Protein AF-0000000070044491 (afdb_homodimer)

Solvent-accessible surface area (backbone atoms only — not comparable to full-atom values): 9297 Å² total; per-residue (Å²): 116,42,58,32,35,36,39,38,38,39,27,61,28,89,91,51,86,51,67,67,19,48,50,54,48,50,52,32,50,75,68,65,70,25,88,34,54,79,44,48,42,52,31,43,32,39,40,36,34,32,51,28,82,44,71,68,56,42,53,52,49,52,50,50,48,41,59,73,66,53,73,65,50,81,86,52,39,39,76,45,79,45,79,40,83,100,116,43,55,32,35,36,38,38,38,40,28,61,29,90,89,52,85,52,68,68,22,48,50,52,47,51,53,34,49,74,69,64,67,26,89,34,53,78,45,49,43,52,32,44,32,39,39,36,35,33,53,29,84,45,70,69,57,43,52,51,50,52,51,48,49,40,58,73,67,53,73,64,50,78,88,51,40,39,77,46,78,46,80,39,83,100

InterPro domains:
  IPR003850 Phosphoribosylformylglycinamidine synthase subunit PurS [MF_01926] (4-83)
  IPR003850 Phosphoribosylformylglycinamidine synthase subunit PurS [PF02700] (6-83)
  IPR003850 Phosphoribosylformylglycinamidine synthase subunit PurS [PTHR34696] (4-85)
  IPR003850 Phosphoribosylformylglycinamidine synthase subunit PurS [TIGR00302] (4-82)
  IPR036604 Phosphoribosylformylglycinamidine synthase subunit PurS-like superfamily [G3DSA:3.30.1280.10] (1-85)
  IPR036604 Phosphoribosylformylglycinamidine synthase subunit PurS-like superfamily [SSF82697] (3-82)

Nearest PDB structures (foldseek):
  2zw2-assembly1_B  TM=9.274E-01  e=9.611E-08  Sulfurisphaera tokodaii
  2yx5-assembly1_A  TM=9.200E-01  e=1.874E-06  Methanocaldococcus jannaschii
  1t4a-assembly1_A  TM=8.186E-01  e=1.942E-05  Bacillus subtilis
  3d54-assembly1_J  TM=8.624E-01  e=8.853E-05  Thermotoga maritima
  2dgb-assembly1_D  TM=7.715E-01  e=7.324E-05  Thermus thermophilus

Organism: NCBI:txid859350

Foldseek 3Di:
DFKKKKKKKKWWDPPDDAVPFVVVQVVCVVVVVNPVPDGGTDIDMDIDIDDDDDQVVVQVVVVVVCVVVVVDDPVTMDMDMDMGGD/DFKKKKKKKKWWDPPDDAVPFVVVQVVCVVVVVNPVPDGGTDIDMDIDIDDDDDQVVVQVVVVVVCVVVVVDDPVTMDMDMDMGGD

Structure (mmCIF, N/CA/C/O backbone):
data_AF-0000000070044491-model_v1
#
loop_
_entity.id
_entity.type
_entity.pdbx_description
1 polymer 'Phosphoribosylformylglycinamidine synthase subunit PurS'
#
loop_
_atom_site.group_PDB
_atom_site.id
_atom_site.type_symbol
_atom_site.label_atom_id
_atom_site.label_alt_id
_atom_site.label_comp_id
_atom_site.label_asym_id
_atom_site.label_entity_id
_atom_site.label_seq_id
_atom_site.pdbx_PDB_ins_code
_atom_site.Cartn_x
_atom_site.Cartn_y
_atom_site.Cartn_z
_atom_site.occupancy
_atom_site.B_iso_or_equiv
_atom_site.auth_seq_id
_atom_site.auth_comp_id
_atom_site.auth_asym_id
_atom_site.auth_atom_id
_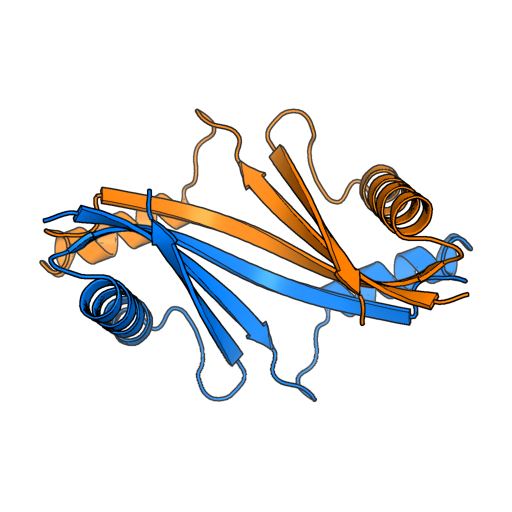atom_site.pdbx_PDB_model_num
ATOM 1 N N . MET A 1 1 ? 9.781 15.812 20.812 1 85.06 1 MET A N 1
ATOM 2 C CA . MET A 1 1 ? 9.016 15.328 19.672 1 85.06 1 MET A CA 1
ATOM 3 C C . MET A 1 1 ? 9.758 14.211 18.953 1 85.06 1 MET A C 1
ATOM 5 O O . MET A 1 1 ? 10.992 14.219 18.891 1 85.06 1 MET A O 1
ATOM 9 N N . ALA A 1 2 ? 8.992 13.148 18.703 1 91.12 2 ALA A N 1
ATOM 10 C CA . ALA A 1 2 ? 9.602 12 18.031 1 91.12 2 ALA A CA 1
ATOM 11 C C . ALA A 1 2 ? 9.141 11.891 16.594 1 91.12 2 ALA A C 1
ATOM 13 O O . ALA A 1 2 ? 8.125 12.469 16.203 1 91.12 2 ALA A O 1
ATOM 14 N N . IL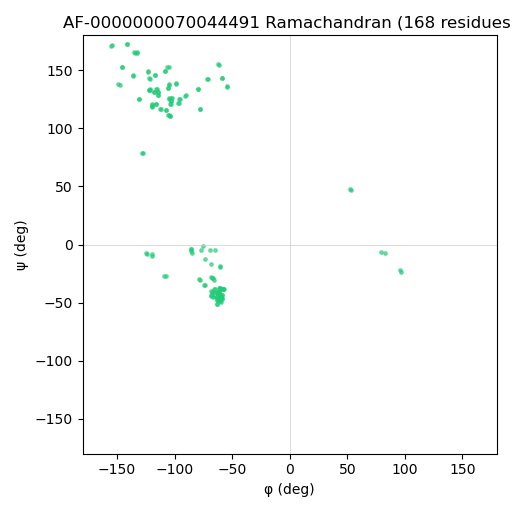E A 1 3 ? 10.078 11.273 15.867 1 93.94 3 ILE A N 1
ATOM 15 C CA . ILE A 1 3 ? 9.742 11.07 14.461 1 93.94 3 ILE A CA 1
ATOM 16 C C . ILE A 1 3 ? 9.055 9.719 14.289 1 93.94 3 ILE A C 1
ATOM 18 O O . ILE A 1 3 ? 9.523 8.703 14.805 1 93.94 3 ILE A O 1
ATOM 22 N N . TYR A 1 4 ? 7.836 9.812 13.602 1 95.88 4 TYR A N 1
ATOM 23 C CA . TYR A 1 4 ? 7.07 8.594 13.359 1 95.88 4 TYR A CA 1
ATOM 24 C C . TYR A 1 4 ? 6.84 8.375 11.875 1 95.88 4 TYR A C 1
ATOM 26 O O . TYR A 1 4 ? 6.715 9.336 11.109 1 95.88 4 TYR A O 1
ATOM 34 N N . ASP A 1 5 ? 6.895 7.113 11.508 1 96.38 5 ASP A N 1
ATOM 35 C CA . ASP A 1 5 ? 6.41 6.703 10.195 1 96.38 5 ASP A CA 1
ATOM 36 C C . ASP A 1 5 ? 4.973 6.191 10.273 1 96.38 5 ASP A C 1
ATOM 38 O O . ASP A 1 5 ? 4.672 5.289 11.055 1 96.38 5 ASP A O 1
ATOM 42 N N . VAL A 1 6 ? 4.156 6.863 9.5 1 96.38 6 VAL A N 1
ATOM 43 C CA . VAL A 1 6 ? 2.752 6.469 9.5 1 96.38 6 VAL A CA 1
ATOM 44 C C . VAL A 1 6 ? 2.361 5.953 8.117 1 96.38 6 VAL A C 1
ATOM 46 O O . VAL A 1 6 ? 2.506 6.66 7.117 1 96.38 6 VAL A O 1
ATOM 49 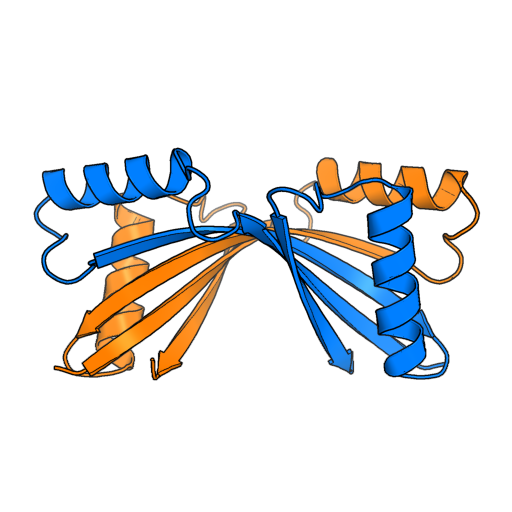N N . HIS A 1 7 ? 1.923 4.73 8.055 1 97.44 7 HIS A N 1
ATOM 50 C CA . HIS A 1 7 ? 1.461 4.129 6.809 1 97.44 7 HIS A CA 1
ATOM 51 C C . HIS A 1 7 ? -0.063 4.082 6.754 1 97.44 7 HIS A C 1
ATOM 53 O O . HIS A 1 7 ? -0.703 3.504 7.637 1 97.44 7 HIS A O 1
ATOM 59 N N . VAL A 1 8 ? -0.57 4.703 5.691 1 97.75 8 VAL A N 1
ATOM 60 C CA . VAL A 1 8 ? -2.008 4.668 5.441 1 97.75 8 VAL A CA 1
ATOM 61 C C . VAL A 1 8 ? -2.309 3.754 4.258 1 97.75 8 VAL A C 1
ATOM 63 O O . VAL A 1 8 ? -1.893 4.031 3.131 1 97.75 8 VAL A O 1
ATOM 66 N N . THR A 1 9 ? -3.014 2.689 4.543 1 98.19 9 THR A N 1
ATOM 67 C CA . THR A 1 9 ? -3.43 1.761 3.5 1 98.19 9 THR A CA 1
ATOM 68 C C . THR A 1 9 ? -4.902 1.968 3.148 1 98.19 9 THR A C 1
ATOM 70 O O . THR A 1 9 ? -5.762 1.975 4.031 1 98.19 9 THR A O 1
ATOM 73 N N . ILE A 1 10 ? -5.07 2.158 1.884 1 97.81 10 ILE A N 1
ATOM 74 C CA . ILE A 1 10 ? -6.418 2.416 1.385 1 97.81 10 ILE A CA 1
ATOM 75 C C . ILE A 1 10 ? -6.812 1.332 0.385 1 97.81 10 ILE A C 1
ATOM 77 O O . ILE A 1 10 ? -6.168 1.171 -0.653 1 97.81 10 ILE A O 1
ATOM 81 N N . GLU A 1 11 ? -7.828 0.575 0.652 1 97.25 11 GLU A N 1
ATOM 82 C CA . GLU A 1 11 ? -8.352 -0.442 -0.252 1 97.25 11 GLU A CA 1
ATOM 83 C C . GLU A 1 11 ? -9.875 -0.372 -0.333 1 97.25 11 GLU A C 1
ATOM 85 O O . GLU A 1 11 ? -10.516 0.287 0.489 1 97.25 11 GLU A O 1
ATOM 90 N N . ASN A 1 12 ? -10.43 -1.006 -1.302 1 97.25 12 ASN A N 1
ATOM 91 C CA . ASN A 1 12 ? -11.875 -1.046 -1.439 1 97.25 12 ASN A CA 1
ATOM 92 C C . ASN A 1 12 ? -12.516 -1.919 -0.364 1 97.25 12 ASN A C 1
ATOM 94 O O . ASN A 1 12 ? -11.992 -2.98 -0.025 1 97.25 12 ASN A O 1
ATOM 98 N N . LYS A 1 13 ? -13.633 -1.446 0.065 1 96.31 13 LYS A N 1
ATOM 99 C CA . LYS A 1 13 ? -14.414 -2.26 0.99 1 96.31 13 LYS A CA 1
ATOM 100 C C . LYS A 1 13 ? -14.844 -3.572 0.339 1 96.31 13 LYS A C 1
ATOM 102 O O . LYS A 1 13 ? -14.898 -3.672 -0.888 1 96.31 13 LYS A O 1
ATOM 107 N N . PRO A 1 14 ? -15.07 -4.531 1.278 1 92.44 14 PRO A N 1
ATOM 108 C CA . PRO A 1 14 ? -15.609 -5.77 0.717 1 92.44 14 PRO A CA 1
ATOM 109 C C . PRO A 1 14 ? -16.875 -5.543 -0.098 1 92.44 14 PRO A C 1
ATOM 111 O O . PRO A 1 14 ? -17.75 -4.777 0.317 1 92.44 14 PRO A O 1
ATOM 114 N N . GLY A 1 15 ? -17 -6.129 -1.205 1 92.38 15 GLY A N 1
ATOM 115 C CA . GLY A 1 15 ? -18.172 -5.992 -2.039 1 92.38 15 GLY A CA 1
ATOM 116 C C . GLY A 1 15 ? -18.031 -4.941 -3.123 1 92.38 15 GLY A C 1
ATOM 117 O O . GLY A 1 15 ? -18.828 -4.879 -4.051 1 92.38 15 GLY A O 1
ATOM 118 N N . ILE A 1 16 ? -17.125 -4.012 -2.914 1 94.69 16 ILE A N 1
ATOM 119 C CA . ILE A 1 16 ? -16.828 -3.008 -3.934 1 94.69 16 ILE A CA 1
ATOM 120 C C . ILE A 1 16 ? -15.898 -3.604 -4.988 1 94.69 16 ILE A C 1
ATOM 122 O O . ILE A 1 16 ? -14.945 -4.309 -4.656 1 94.69 16 ILE A O 1
ATOM 126 N N . SER A 1 17 ? -16.219 -3.385 -6.199 1 93.25 17 SER A N 1
ATOM 127 C CA . SER A 1 17 ? -15.453 -3.953 -7.305 1 93.25 17 SER A CA 1
ATOM 128 C C . SER A 1 17 ? -13.992 -3.512 -7.254 1 93.25 17 SER A C 1
ATOM 130 O O . SER A 1 17 ? -13.695 -2.377 -6.875 1 93.25 17 SER A O 1
ATOM 132 N N . ASP A 1 18 ? -13.031 -4.387 -7.613 1 96.5 18 ASP A N 1
ATOM 133 C CA . ASP A 1 18 ? -11.602 -4.156 -7.773 1 96.5 18 ASP A CA 1
ATOM 134 C C . ASP A 1 18 ? -11.109 -4.641 -9.133 1 96.5 18 ASP A C 1
ATOM 136 O O . ASP A 1 18 ? -10.492 -5.699 -9.234 1 96.5 18 ASP A O 1
ATOM 140 N N . PRO A 1 19 ? -11.406 -3.787 -10.094 1 95.19 19 PRO A N 1
ATOM 141 C CA . PRO A 1 19 ? -11.094 -4.203 -11.461 1 95.19 19 PRO A CA 1
ATOM 142 C C . PRO A 1 19 ? -9.609 -4.527 -11.656 1 95.19 19 PRO A C 1
ATOM 144 O O . PRO A 1 19 ? -9.273 -5.477 -12.367 1 95.19 19 PRO A O 1
ATOM 147 N N . GLU A 1 20 ? -8.773 -3.785 -11.047 1 94.06 20 GLU A N 1
ATOM 148 C CA . GLU A 1 20 ? -7.344 -4.031 -11.172 1 94.06 20 GLU A CA 1
ATOM 149 C C . GLU A 1 20 ? -6.965 -5.402 -10.609 1 94.06 20 GLU A C 1
ATOM 151 O O . GLU A 1 20 ? -6.312 -6.199 -11.289 1 94.06 20 GLU A O 1
ATOM 156 N N . GLY A 1 21 ? -7.426 -5.637 -9.359 1 94.62 21 GLY A N 1
ATOM 157 C CA . GLY A 1 21 ? -7.188 -6.941 -8.758 1 94.62 21 GLY A CA 1
ATOM 158 C C . GLY A 1 21 ? -7.758 -8.086 -9.57 1 94.62 21 GLY A C 1
ATOM 159 O O . GLY A 1 21 ? -7.102 -9.117 -9.75 1 94.62 21 GLY A O 1
ATOM 160 N N . ASP A 1 22 ? -8.906 -7.824 -10.109 1 93.38 22 ASP A N 1
ATOM 161 C CA . ASP A 1 22 ? -9.57 -8.844 -10.914 1 93.38 22 ASP A CA 1
ATOM 162 C C . ASP A 1 22 ? -8.781 -9.133 -12.188 1 93.38 22 ASP A C 1
ATOM 164 O O . ASP A 1 22 ? -8.656 -10.297 -12.594 1 93.38 22 ASP A O 1
ATOM 168 N N . THR A 1 23 ? -8.344 -8.164 -12.82 1 93.5 23 THR A N 1
ATOM 169 C CA . THR A 1 23 ? -7.574 -8.32 -14.047 1 93.5 23 THR A CA 1
ATOM 170 C C . THR A 1 23 ? -6.301 -9.125 -13.789 1 93.5 23 THR A C 1
ATOM 172 O O . THR A 1 23 ? -5.973 -10.039 -14.547 1 93.5 23 THR A O 1
ATOM 175 N N . ILE A 1 24 ? -5.613 -8.789 -12.703 1 91.12 24 ILE A N 1
ATOM 176 C CA . ILE A 1 24 ? -4.387 -9.5 -12.359 1 91.12 24 ILE A CA 1
ATOM 177 C C . ILE A 1 24 ? -4.703 -10.977 -12.102 1 91.12 24 ILE A C 1
ATOM 179 O O . ILE A 1 24 ? -3.998 -11.859 -12.594 1 91.12 24 ILE A O 1
ATOM 183 N N . LEU A 1 25 ? -5.777 -11.195 -11.383 1 90.25 25 LEU A N 1
ATOM 184 C CA . LEU A 1 25 ? -6.191 -12.562 -11.086 1 90.25 25 LEU A CA 1
ATOM 185 C C . LEU A 1 25 ? -6.512 -13.328 -12.375 1 90.25 25 LEU A C 1
ATOM 187 O O . LEU A 1 25 ? -6.094 -14.477 -12.539 1 90.25 25 LEU A O 1
ATOM 191 N N . ASN A 1 26 ? -7.238 -12.648 -13.211 1 89.5 26 ASN A N 1
ATOM 192 C CA . ASN A 1 26 ? -7.594 -13.273 -14.484 1 89.5 26 ASN A CA 1
ATOM 193 C C . ASN A 1 26 ? -6.355 -13.609 -15.305 1 89.5 26 ASN A C 1
ATOM 195 O O . ASN A 1 26 ? -6.293 -14.664 -15.945 1 89.5 26 ASN A O 1
ATOM 199 N N . ASP A 1 27 ? -5.418 -12.727 -15.328 1 87.62 27 ASP A N 1
ATOM 200 C CA . ASP A 1 27 ? -4.172 -12.961 -16.047 1 87.62 27 A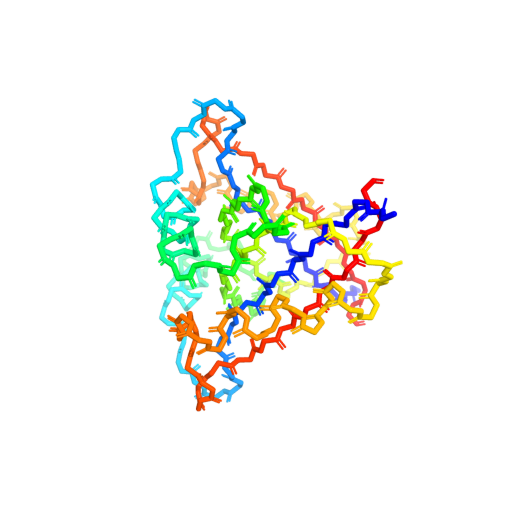SP A CA 1
ATOM 201 C C . ASP A 1 27 ? -3.434 -14.172 -15.492 1 87.62 27 ASP A C 1
ATOM 203 O O . ASP A 1 27 ? -2.85 -14.953 -16.25 1 87.62 27 ASP A O 1
ATOM 207 N N . LEU A 1 28 ? -3.496 -14.336 -14.219 1 85.25 28 LEU A N 1
ATOM 208 C CA . LEU A 1 28 ? -2.857 -15.469 -13.562 1 85.25 28 LEU A CA 1
ATOM 209 C C . LEU A 1 28 ? -3.555 -16.781 -13.922 1 85.25 28 LEU A C 1
ATOM 211 O O . LEU A 1 28 ? -2.9 -17.797 -14.125 1 85.25 28 LEU A O 1
ATOM 215 N N . VAL A 1 29 ? -4.82 -16.703 -13.969 1 81.75 29 VAL A N 1
ATOM 216 C CA . VAL A 1 29 ? -5.617 -17.875 -14.32 1 81.75 29 VAL A CA 1
ATOM 217 C C . VAL A 1 29 ? -5.293 -18.312 -15.75 1 81.75 29 VAL A C 1
ATOM 219 O O . VAL A 1 29 ? -5.09 -19.5 -16.016 1 81.75 29 VAL A O 1
ATOM 222 N N . LEU A 1 30 ? -5.16 -17.359 -16.594 1 80.75 30 LEU A N 1
ATOM 223 C CA . LEU A 1 30 ? -4.871 -17.641 -18 1 80.75 30 LEU A CA 1
ATOM 224 C C . LEU A 1 30 ? -3.486 -18.25 -18.156 1 80.75 30 LEU A C 1
ATOM 226 O O . LEU A 1 30 ? -3.27 -19.094 -19.031 1 80.75 30 LEU A O 1
ATOM 230 N N . LYS A 1 31 ? -2.588 -17.922 -17.281 1 78.19 31 LYS A N 1
ATOM 231 C CA . LYS A 1 31 ? -1.213 -18.406 -17.359 1 78.19 31 LYS A CA 1
ATOM 232 C C . LYS A 1 31 ? -1.068 -19.766 -16.688 1 78.19 31 LYS A C 1
ATOM 234 O O . LYS A 1 31 ? -0.019 -20.406 -16.781 1 78.19 31 LYS A O 1
ATOM 239 N N . GLY A 1 32 ? -2.039 -20.266 -16.078 1 70.75 32 GLY A N 1
ATOM 240 C CA . GLY A 1 32 ? -2.006 -21.562 -15.414 1 70.75 32 GLY A CA 1
ATOM 241 C C . GLY A 1 32 ? -1.318 -21.516 -14.062 1 70.75 32 GLY A C 1
ATOM 242 O O . GLY A 1 32 ? -0.954 -22.562 -13.516 1 70.75 32 GLY A O 1
ATOM 243 N N . THR A 1 33 ? -0.762 -20.516 -13.688 1 60.5 33 THR A N 1
ATOM 244 C CA . THR A 1 33 ? -0.019 -20.359 -12.445 1 60.5 33 THR A CA 1
ATOM 245 C C . THR A 1 33 ? -0.971 -20.203 -11.266 1 60.5 33 THR A C 1
ATOM 247 O O . THR A 1 33 ? -0.533 -20.062 -10.117 1 60.5 33 THR A O 1
ATOM 250 N N . GLN A 1 34 ? -2.262 -20.125 -11.516 1 59.78 34 GLN A N 1
ATOM 251 C CA . GLN A 1 34 ? -3.322 -19.688 -10.609 1 59.78 34 GLN A CA 1
ATOM 252 C C . GLN A 1 34 ? -3.598 -20.75 -9.547 1 59.78 34 GLN A C 1
ATOM 254 O O . GLN A 1 34 ? -4.18 -20.453 -8.5 1 59.78 34 GLN A O 1
ATOM 259 N N . LYS A 1 35 ? -3.105 -21.938 -9.688 1 70.81 35 LYS A N 1
ATOM 260 C CA . LYS A 1 35 ? -3.811 -22.906 -8.852 1 70.81 35 LYS A CA 1
ATOM 261 C C . LYS A 1 35 ? -3.607 -22.594 -7.367 1 70.81 35 LYS A C 1
ATOM 263 O O . LYS A 1 35 ? -4.355 -23.078 -6.52 1 70.81 35 LYS A O 1
ATOM 268 N N . THR A 1 36 ? -2.801 -21.625 -7.215 1 83.75 36 THR A N 1
ATOM 269 C CA . THR A 1 36 ? -2.555 -21.516 -5.781 1 83.75 36 THR A CA 1
ATOM 270 C C . THR A 1 36 ? -3.004 -20.141 -5.262 1 83.75 36 THR A C 1
ATOM 272 O O . THR A 1 36 ? -3.164 -19.953 -4.051 1 83.75 36 THR A O 1
ATOM 275 N N . VAL A 1 37 ? -3.4 -19.156 -6.238 1 88.56 37 VAL A N 1
ATOM 276 C CA . VAL A 1 37 ? -3.84 -17.828 -5.805 1 88.56 37 VAL A CA 1
ATOM 277 C C . VAL A 1 37 ? -5.359 -17.719 -5.934 1 88.56 37 VAL A C 1
ATOM 279 O O . VAL A 1 37 ? -5.918 -17.984 -7 1 88.56 37 VAL A O 1
ATOM 282 N N . SER A 1 38 ? -5.992 -17.359 -4.91 1 86.56 38 SER A N 1
ATOM 283 C CA . SER A 1 38 ? -7.449 -17.359 -4.926 1 86.56 38 SER A CA 1
ATOM 284 C C . SER A 1 38 ? -7.992 -15.93 -4.926 1 86.56 38 SER A C 1
ATOM 286 O O . SER A 1 38 ? -9.125 -15.695 -5.348 1 86.56 38 SER A O 1
ATOM 288 N N . LYS A 1 39 ? -7.266 -15.023 -4.402 1 88.44 39 LYS A N 1
ATOM 289 C CA . LYS A 1 39 ? -7.754 -13.656 -4.289 1 88.44 39 LYS A CA 1
ATOM 290 C C . LYS A 1 39 ? -6.609 -12.656 -4.41 1 88.44 39 LYS A C 1
ATOM 292 O O . LYS A 1 39 ? -5.523 -12.875 -3.871 1 88.44 39 LYS A O 1
ATOM 297 N N . ILE A 1 40 ? -6.926 -11.625 -5.164 1 93.25 40 ILE A N 1
ATOM 298 C CA . ILE A 1 40 ? -5.984 -10.508 -5.234 1 93.25 40 ILE A CA 1
ATOM 299 C C . ILE A 1 40 ? -6.727 -9.195 -4.992 1 93.25 40 ILE A C 1
ATOM 301 O O . ILE A 1 40 ? -7.773 -8.945 -5.594 1 93.25 40 ILE A O 1
ATOM 305 N N . LYS A 1 41 ? -6.273 -8.484 -4.07 1 95.25 41 LYS A N 1
ATOM 306 C CA . LYS A 1 41 ? -6.781 -7.141 -3.805 1 95.25 41 LYS A CA 1
ATOM 307 C C . LYS A 1 41 ? -5.695 -6.094 -4.016 1 95.25 41 LYS A C 1
ATOM 309 O O . LYS A 1 41 ? -4.516 -6.359 -3.781 1 95.25 41 LYS A O 1
ATOM 314 N N . THR A 1 42 ? -6.102 -5.047 -4.449 1 97.44 42 THR A N 1
ATOM 315 C CA . THR A 1 42 ? -5.168 -3.936 -4.617 1 97.44 42 THR A CA 1
ATOM 316 C C . THR A 1 42 ? -5.43 -2.85 -3.576 1 97.44 42 THR A C 1
ATOM 318 O O . THR A 1 42 ? -6.559 -2.693 -3.105 1 97.44 42 THR A O 1
ATOM 321 N N . ALA A 1 43 ? -4.398 -2.143 -3.186 1 97.5 43 ALA A N 1
ATOM 322 C CA . ALA A 1 43 ? -4.504 -1.033 -2.24 1 97.5 43 ALA A CA 1
ATOM 323 C C . ALA A 1 43 ? -3.502 0.067 -2.572 1 97.5 43 ALA A C 1
ATOM 325 O O . ALA A 1 43 ? -2.496 -0.183 -3.24 1 97.5 43 ALA A O 1
ATOM 326 N N . LYS A 1 44 ? -3.883 1.206 -2.186 1 97 44 LYS A N 1
ATOM 327 C CA . LYS A 1 44 ? -2.945 2.326 -2.195 1 97 44 LYS A CA 1
ATOM 328 C C . LYS A 1 44 ? -2.355 2.562 -0.808 1 97 44 LYS A C 1
ATOM 330 O O . LYS A 1 44 ? -3.074 2.518 0.193 1 97 44 LYS A O 1
ATOM 335 N N . MET A 1 45 ? -1.044 2.83 -0.828 1 98 45 MET A N 1
ATOM 336 C CA . MET A 1 45 ? -0.394 3.125 0.445 1 98 45 MET A CA 1
ATOM 337 C C . MET A 1 45 ? 0.263 4.5 0.415 1 98 45 MET A C 1
ATOM 339 O O . MET A 1 45 ? 0.903 4.867 -0.573 1 98 45 MET A O 1
ATOM 343 N N . LEU A 1 46 ? 0.031 5.203 1.396 1 97.06 46 LEU A N 1
ATOM 344 C CA . LEU A 1 46 ? 0.718 6.465 1.635 1 97.06 46 LEU A CA 1
ATOM 345 C C . LEU A 1 46 ? 1.591 6.383 2.883 1 97.06 46 LEU A C 1
ATOM 347 O O . LEU A 1 46 ? 1.113 6.008 3.955 1 97.06 46 LEU A O 1
ATOM 351 N N . LYS A 1 47 ? 2.789 6.746 2.748 1 96.44 47 LYS A N 1
ATOM 352 C CA . LYS A 1 47 ? 3.738 6.719 3.857 1 96.44 47 LYS A CA 1
ATOM 353 C C . LYS A 1 47 ? 4.145 8.133 4.273 1 96.44 47 LYS A C 1
ATOM 355 O O . LYS A 1 47 ? 4.781 8.852 3.502 1 96.44 47 LYS A O 1
ATOM 360 N N . PHE A 1 48 ? 3.807 8.453 5.453 1 94.69 48 PHE A N 1
ATOM 361 C CA . PHE A 1 48 ? 4.105 9.773 6.004 1 94.69 48 PHE A CA 1
ATOM 362 C C . PHE A 1 48 ? 5.262 9.695 6.992 1 94.69 48 PHE A C 1
ATOM 364 O O . PHE A 1 48 ? 5.34 8.758 7.789 1 94.69 48 PHE A O 1
ATOM 371 N N . THR A 1 49 ? 6.121 10.617 6.93 1 94.06 49 THR A N 1
ATOM 372 C CA . THR A 1 49 ? 7.043 10.914 8.023 1 94.06 49 THR A CA 1
ATOM 373 C C . THR A 1 49 ? 6.609 12.172 8.773 1 94.06 49 THR A C 1
ATOM 375 O O . THR A 1 49 ? 6.516 13.25 8.188 1 94.06 49 THR A O 1
ATOM 378 N N . ILE A 1 50 ? 6.359 11.945 10.094 1 93.31 50 ILE A N 1
ATOM 379 C CA . ILE A 1 50 ? 5.773 13.055 10.844 1 93.31 50 ILE A CA 1
ATOM 380 C C . ILE A 1 50 ? 6.477 13.195 12.195 1 93.31 50 ILE A C 1
ATOM 382 O O . ILE A 1 50 ? 6.875 12.195 12.797 1 93.31 50 ILE A O 1
ATOM 386 N N . LYS A 1 51 ? 6.574 14.453 12.617 1 93.12 51 LYS A N 1
ATOM 387 C CA . LYS A 1 51 ? 7.117 14.766 13.938 1 93.12 51 LYS A CA 1
ATOM 388 C C . LYS A 1 51 ? 6.012 15.18 14.898 1 93.12 51 LYS A C 1
ATOM 390 O O . LYS A 1 51 ? 5.352 16.203 14.695 1 93.12 51 LYS A O 1
ATOM 395 N N . GLU A 1 52 ? 5.746 14.312 15.898 1 93.5 52 GLU A N 1
ATOM 396 C CA . GLU A 1 52 ? 4.688 14.57 16.875 1 93.5 52 GLU A CA 1
ATOM 397 C C . GLU A 1 52 ? 5.109 14.133 18.266 1 93.5 52 GLU A C 1
ATOM 399 O O . GLU A 1 52 ? 6.188 13.562 18.453 1 93.5 52 GLU A O 1
ATOM 404 N N . LYS A 1 53 ? 4.309 14.453 19.25 1 93.88 53 LYS A N 1
ATOM 405 C CA . LYS A 1 53 ? 4.652 14.219 20.641 1 93.88 53 LYS A CA 1
ATOM 406 C C . LYS A 1 53 ? 4.555 12.734 21 1 93.88 53 LYS A C 1
ATOM 408 O O . LYS A 1 53 ? 5.281 12.25 21.875 1 93.88 53 LYS A O 1
ATOM 413 N N . ASP A 1 54 ? 3.598 12.047 20.406 1 94.88 54 ASP A N 1
ATOM 414 C CA . ASP A 1 54 ? 3.43 10.617 20.672 1 94.88 54 ASP A CA 1
ATOM 415 C C . ASP A 1 54 ? 2.754 9.914 19.5 1 94.88 54 ASP A C 1
ATOM 417 O O . ASP A 1 54 ? 2.338 10.555 18.531 1 94.88 54 ASP A O 1
ATOM 421 N N . LYS A 1 55 ? 2.729 8.617 19.609 1 95.25 55 LYS A N 1
ATOM 422 C CA . LYS A 1 55 ? 2.197 7.785 18.531 1 95.25 55 LYS A CA 1
ATOM 423 C C . LYS A 1 55 ? 0.725 8.094 18.281 1 95.25 55 LYS A C 1
ATOM 425 O O . LYS A 1 55 ? 0.286 8.133 17.125 1 95.25 55 LYS A O 1
ATOM 430 N N . LYS A 1 56 ? 0.037 8.297 19.328 1 95.94 56 LYS A N 1
ATOM 431 C CA . LYS A 1 56 ? -1.396 8.547 19.219 1 95.94 56 LYS A CA 1
ATOM 432 C C . LYS A 1 56 ? -1.665 9.852 18.469 1 95.94 56 LYS A C 1
ATOM 434 O O . LYS A 1 56 ? -2.539 9.898 17.594 1 95.94 56 LYS A O 1
ATOM 439 N N . THR A 1 57 ? -0.952 10.875 18.797 1 94.44 57 THR A N 1
ATOM 440 C CA . THR A 1 57 ? -1.1 12.164 18.125 1 94.44 57 THR A CA 1
ATOM 441 C C . THR A 1 57 ? -0.697 12.078 16.656 1 94.44 57 THR A C 1
ATOM 443 O O . THR A 1 57 ? -1.343 12.672 15.797 1 94.44 57 THR A O 1
ATOM 446 N N . ALA A 1 58 ? 0.385 11.289 16.344 1 94.56 58 ALA A N 1
ATOM 447 C CA . ALA A 1 58 ? 0.827 11.086 14.969 1 94.56 58 ALA A CA 1
ATOM 448 C C . ALA A 1 58 ? -0.273 10.445 14.133 1 94.56 58 ALA A C 1
ATOM 450 O O . ALA A 1 58 ? -0.561 10.898 13.023 1 94.56 58 ALA A O 1
ATOM 451 N N . GLN A 1 59 ? -0.871 9.414 14.688 1 95.56 59 GLN A N 1
ATOM 452 C CA . GLN A 1 59 ? -1.949 8.703 14 1 95.56 59 GLN A CA 1
ATOM 453 C C . GLN A 1 59 ? -3.129 9.633 13.727 1 95.56 59 GLN A C 1
ATOM 455 O O . GLN A 1 59 ? -3.654 9.664 12.609 1 95.56 59 GLN A O 1
ATOM 460 N N . SER A 1 60 ? -3.518 10.375 14.789 1 94.81 60 SER A N 1
ATOM 461 C CA . SER A 1 60 ? -4.668 11.266 14.68 1 94.81 60 SER A CA 1
ATOM 462 C C . SER A 1 60 ? -4.426 12.352 13.633 1 94.81 60 SER A C 1
ATOM 464 O O . SER A 1 60 ? -5.316 12.68 12.852 1 94.81 60 SER A O 1
ATOM 466 N N . LYS A 1 61 ? -3.266 12.883 13.656 1 92.38 61 LYS A N 1
ATOM 467 C CA . LYS A 1 61 ? -2.924 13.945 12.719 1 92.38 61 LYS A CA 1
ATOM 468 C C . LYS A 1 61 ? -2.975 13.445 11.273 1 92.38 61 LYS A C 1
ATOM 470 O O . LYS A 1 61 ? -3.529 14.117 10.398 1 92.38 61 LYS A O 1
ATOM 475 N N . VAL A 1 62 ? -2.385 12.32 11 1 94.06 62 VAL A N 1
ATOM 476 C CA . VAL A 1 62 ? -2.369 11.758 9.656 1 94.06 62 VAL A CA 1
ATOM 477 C C . VAL A 1 62 ? -3.795 11.445 9.211 1 94.06 62 VAL A C 1
ATOM 479 O O . VAL A 1 62 ? -4.156 11.688 8.055 1 94.06 62 VAL A O 1
ATOM 482 N N . GLN A 1 63 ? -4.578 10.922 10.086 1 94.44 63 GLN A N 1
ATOM 483 C CA . GLN A 1 63 ? -5.98 10.672 9.766 1 94.44 63 GLN A CA 1
ATOM 484 C C . GLN A 1 63 ? -6.691 11.969 9.367 1 94.44 63 GLN A C 1
ATOM 486 O O . GLN A 1 63 ? -7.434 11.992 8.383 1 94.44 63 GLN A O 1
ATOM 491 N N . GLU A 1 64 ? -6.465 12.969 10.148 1 92 64 GLU A N 1
ATOM 492 C CA . GLU A 1 64 ? -7.055 14.273 9.859 1 92 64 GLU A CA 1
ATOM 493 C C . GLU A 1 64 ? -6.625 14.781 8.492 1 92 64 GLU A C 1
ATOM 495 O O . GLU A 1 64 ? -7.441 15.305 7.73 1 92 64 GLU A O 1
ATOM 500 N N . ILE A 1 65 ? -5.379 14.602 8.258 1 90.56 65 ILE A N 1
ATOM 501 C CA . ILE A 1 65 ? -4.816 15.039 6.988 1 90.56 65 ILE A CA 1
ATOM 502 C C . ILE A 1 65 ? -5.512 14.32 5.84 1 90.56 65 ILE A C 1
ATOM 504 O O . ILE A 1 65 ? -5.949 14.945 4.871 1 90.56 65 ILE A O 1
ATOM 508 N N . CYS A 1 66 ? -5.637 13.039 5.887 1 93.5 66 CYS A N 1
ATOM 509 C CA . CYS A 1 66 ? -6.258 12.242 4.836 1 93.5 66 CYS A CA 1
ATOM 510 C C . CYS A 1 66 ? -7.711 12.648 4.633 1 93.5 66 CYS A C 1
ATOM 512 O O . CYS A 1 66 ? -8.195 12.695 3.498 1 93.5 66 CYS A O 1
ATOM 514 N N . ASP A 1 67 ? -8.359 12.969 5.766 1 92.56 67 ASP A N 1
ATOM 515 C CA . ASP A 1 67 ? -9.75 13.406 5.691 1 92.56 67 ASP A CA 1
ATOM 516 C C . ASP A 1 67 ? -9.867 14.766 5.008 1 92.56 67 ASP A C 1
ATOM 518 O O . ASP A 1 67 ? -10.719 14.961 4.145 1 92.56 67 ASP A O 1
ATOM 522 N N . GLU A 1 68 ? -9.039 15.609 5.363 1 89.81 68 GLU A N 1
ATOM 523 C CA . GLU A 1 68 ? -9.07 16.969 4.844 1 89.81 68 GLU A CA 1
ATOM 524 C C . GLU A 1 68 ? -8.773 17 3.348 1 89.81 68 GLU A C 1
ATOM 526 O O . GLU A 1 68 ? -9.383 17.766 2.6 1 89.81 68 GLU A O 1
ATOM 531 N N . LEU A 1 69 ? -7.852 16.203 3.002 1 90.62 69 LEU A N 1
ATOM 532 C CA . LEU A 1 69 ? -7.434 16.188 1.605 1 90.62 69 LEU A CA 1
ATOM 533 C C . LEU A 1 69 ? -8.32 15.258 0.784 1 90.62 69 LEU A C 1
ATOM 535 O O . LEU A 1 69 ? -8.172 15.172 -0.437 1 90.62 69 LEU A O 1
ATOM 539 N N . ARG A 1 70 ? -9.227 14.586 1.514 1 93 70 ARG A N 1
ATOM 540 C CA . ARG A 1 70 ? -10.148 13.664 0.858 1 93 70 ARG A CA 1
ATOM 541 C C . ARG A 1 70 ? -9.391 12.656 -0.004 1 93 70 ARG A C 1
ATOM 543 O O . ARG A 1 70 ? -9.727 12.453 -1.171 1 93 70 ARG A O 1
ATOM 550 N N . ILE A 1 71 ? -8.375 12.125 0.61 1 93.31 71 ILE A N 1
ATOM 551 C CA . ILE A 1 71 ? -7.48 11.203 -0.086 1 93.31 71 ILE A CA 1
ATOM 552 C C . ILE A 1 71 ? -8.227 9.914 -0.419 1 93.31 71 ILE A C 1
ATOM 554 O O . ILE A 1 71 ? -7.863 9.203 -1.361 1 93.31 71 ILE A O 1
ATOM 558 N N . TYR A 1 72 ? -9.195 9.562 0.37 1 95.44 72 TYR A N 1
ATOM 559 C CA . TYR A 1 72 ? -10 8.367 0.157 1 95.44 72 TYR A CA 1
ATOM 560 C C . TYR A 1 72 ? -11.484 8.672 0.28 1 95.44 72 TYR A C 1
ATOM 562 O O . TYR A 1 72 ? -11.867 9.742 0.751 1 95.44 72 TYR A O 1
ATOM 570 N N . ASN A 1 73 ? -12.32 7.73 -0.192 1 96.19 73 ASN A N 1
ATOM 571 C CA . ASN A 1 73 ? -13.766 7.816 -0.069 1 96.19 73 ASN A CA 1
ATOM 572 C C . ASN A 1 73 ? -14.297 6.891 1.026 1 96.19 73 ASN A C 1
ATOM 574 O O . ASN A 1 73 ? -14.328 5.672 0.851 1 96.19 73 ASN A O 1
ATOM 578 N N . PRO A 1 74 ? -14.773 7.516 2.111 1 94.5 74 PRO A N 1
ATOM 579 C CA . PRO A 1 74 ? -15.18 6.707 3.264 1 94.5 74 PRO A CA 1
ATOM 580 C C . PRO A 1 74 ? -16.312 5.73 2.928 1 94.5 74 PRO A C 1
ATOM 582 O O . PRO A 1 74 ? -16.484 4.723 3.619 1 94.5 74 PRO A O 1
ATOM 585 N N . MET A 1 75 ? -16.953 6.016 1.884 1 95.25 75 MET A N 1
ATOM 586 C CA . MET A 1 75 ? -18.094 5.16 1.545 1 95.25 75 MET A CA 1
ATOM 587 C C . MET A 1 75 ? -17.625 3.859 0.907 1 95.25 75 MET A C 1
ATOM 589 O O . MET A 1 75 ? -18.25 2.814 1.08 1 95.25 75 MET A O 1
ATOM 593 N N . VAL A 1 76 ? -16.594 3.877 0.263 1 96.12 76 VAL A N 1
ATOM 594 C CA . VAL A 1 76 ? -16.234 2.693 -0.504 1 96.12 76 VAL A CA 1
ATOM 595 C C . VAL A 1 76 ? -14.836 2.225 -0.094 1 96.12 76 VAL A C 1
ATOM 597 O O . VAL A 1 76 ? -14.414 1.121 -0.449 1 96.12 76 VAL A O 1
ATOM 600 N N . SER A 1 77 ? -14.125 3.014 0.734 1 97.62 77 SER A N 1
ATOM 601 C CA . SER A 1 77 ? -12.727 2.715 1.05 1 97.62 77 SER A CA 1
ATOM 602 C C . SER A 1 77 ? -12.586 2.162 2.465 1 97.62 77 SER A C 1
ATOM 604 O O . SER A 1 77 ? -13.219 2.664 3.396 1 97.62 77 SER A O 1
ATOM 606 N N . LYS A 1 78 ? -11.82 1.124 2.572 1 96.94 78 LYS A N 1
ATOM 607 C CA . LYS A 1 78 ? -11.32 0.649 3.857 1 96.94 78 LYS A CA 1
ATOM 608 C C . LYS A 1 78 ? -9.922 1.191 4.137 1 96.94 78 LYS A C 1
ATOM 610 O O . LYS A 1 78 ? -9 0.976 3.352 1 96.94 78 LYS A O 1
ATOM 615 N N . VAL A 1 79 ? -9.781 1.852 5.305 1 97.38 79 VAL A N 1
ATOM 616 C CA . VAL A 1 79 ? -8.523 2.533 5.594 1 97.38 79 VAL A CA 1
ATOM 617 C C . VAL A 1 79 ? -7.875 1.92 6.832 1 97.38 79 VAL A C 1
ATOM 619 O O . VAL A 1 79 ? -8.547 1.697 7.844 1 97.38 79 VAL A O 1
ATOM 622 N N . THR A 1 80 ? -6.668 1.621 6.754 1 97 80 THR A N 1
ATOM 623 C CA . THR A 1 80 ? -5.863 1.162 7.883 1 97 80 THR A CA 1
ATOM 624 C C . THR A 1 80 ? -4.668 2.086 8.102 1 97 80 THR A C 1
ATOM 626 O O . THR A 1 80 ? -3.977 2.453 7.148 1 97 80 THR A O 1
ATOM 629 N N . ILE A 1 81 ? -4.457 2.449 9.367 1 97.25 81 ILE A N 1
ATOM 630 C CA . ILE A 1 81 ? -3.354 3.342 9.703 1 97.25 81 ILE A CA 1
ATOM 631 C C . ILE A 1 81 ? -2.402 2.639 10.672 1 97.25 81 ILE A C 1
ATOM 633 O O . ILE A 1 81 ? -2.812 2.193 11.742 1 97.25 81 ILE A O 1
ATOM 637 N N . ASP A 1 82 ? -1.18 2.504 10.281 1 97 82 ASP A N 1
ATOM 638 C CA . ASP A 1 82 ? -0.134 1.914 11.109 1 97 82 ASP A CA 1
ATOM 639 C C . ASP A 1 82 ? 0.949 2.939 11.438 1 97 82 ASP A C 1
ATOM 641 O O . ASP A 1 82 ? 1.423 3.654 10.555 1 97 82 ASP A O 1
ATOM 645 N N . VAL A 1 83 ? 1.292 2.949 12.695 1 97.12 83 VAL A N 1
ATOM 646 C CA . VAL A 1 83 ? 2.301 3.906 13.141 1 97.12 83 VAL A CA 1
ATOM 647 C C . VAL A 1 83 ? 3.553 3.162 13.602 1 97.12 83 VAL A C 1
ATOM 649 O O . VAL A 1 83 ? 3.459 2.186 14.352 1 97.12 83 VAL A O 1
ATOM 652 N N . PHE A 1 84 ? 4.633 3.609 13.109 1 95.94 84 PHE A N 1
ATOM 653 C CA . PHE A 1 84 ? 5.918 3.008 13.453 1 95.94 84 PHE A CA 1
ATOM 654 C C . PHE A 1 84 ? 6.859 4.047 14.039 1 95.94 84 PHE A C 1
ATOM 656 O O . PHE A 1 84 ? 6.793 5.227 13.688 1 95.94 84 PHE A O 1
ATOM 663 N N . ASP A 1 85 ? 7.703 3.52 14.93 1 89.88 85 ASP A N 1
ATOM 664 C CA . ASP A 1 85 ? 8.781 4.379 15.406 1 89.88 85 ASP A CA 1
ATOM 665 C C . ASP A 1 85 ? 9.906 4.469 14.375 1 89.88 85 ASP A C 1
ATOM 667 O O . ASP A 1 85 ? 10.242 3.477 13.719 1 89.88 85 ASP A O 1
ATOM 671 N N . SER A 1 86 ? 10.109 5.68 13.875 1 76.69 86 SER A N 1
ATOM 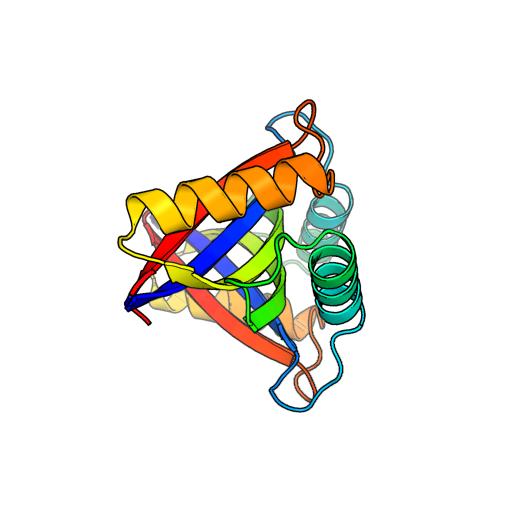672 C CA . SER A 1 86 ? 11.195 5.82 12.914 1 76.69 86 SER A CA 1
ATOM 673 C C . SER A 1 86 ? 12.547 5.57 13.555 1 76.69 86 SER A C 1
ATOM 675 O O . SER A 1 86 ? 12.75 5.883 14.734 1 76.69 86 SER A O 1
ATOM 677 N N . MET B 1 1 ? -1.453 -28.094 3.076 1 84.81 1 MET B N 1
ATOM 678 C CA . MET B 1 1 ? -1.221 -26.766 2.516 1 84.81 1 MET B CA 1
ATOM 679 C C . MET B 1 1 ? -1.924 -25.688 3.342 1 84.81 1 MET B C 1
ATOM 681 O O . MET B 1 1 ? -2.994 -25.938 3.9 1 84.81 1 MET B O 1
ATOM 685 N N . ALA B 1 2 ? -1.14 -24.641 3.645 1 91 2 ALA B N 1
ATOM 686 C CA . ALA B 1 2 ? -1.692 -23.562 4.465 1 91 2 ALA B CA 1
ATOM 687 C C . ALA B 1 2 ? -2 -22.328 3.617 1 91 2 ALA B C 1
ATOM 689 O O . ALA B 1 2 ? -1.478 -22.188 2.51 1 91 2 ALA B O 1
ATOM 690 N N . ILE B 1 3 ? -2.982 -21.641 4.18 1 93.88 3 ILE B N 1
ATOM 691 C CA . ILE B 1 3 ? -3.35 -20.406 3.49 1 93.88 3 ILE B CA 1
ATOM 692 C C . ILE B 1 3 ? -2.529 -19.234 4.043 1 93.88 3 ILE B C 1
ATOM 694 O O . ILE B 1 3 ? -2.414 -19.078 5.262 1 93.88 3 ILE B O 1
ATOM 698 N N . TYR B 1 4 ? -1.895 -18.5 3.047 1 95.88 4 TYR B N 1
ATOM 699 C CA . TYR B 1 4 ? -1.077 -17.359 3.438 1 95.88 4 TYR B CA 1
ATOM 700 C C . TYR B 1 4 ? -1.573 -16.078 2.77 1 95.88 4 TYR B C 1
ATOM 702 O O . TYR B 1 4 ? -2.082 -16.125 1.647 1 95.88 4 TYR B O 1
ATOM 710 N N . ASP B 1 5 ? -1.481 -15.023 3.531 1 96.25 5 ASP B N 1
ATOM 711 C CA . ASP B 1 5 ? -1.634 -13.688 2.957 1 96.25 5 ASP B CA 1
ATOM 712 C C . ASP B 1 5 ? -0.275 -13.062 2.65 1 96.25 5 ASP B C 1
ATOM 714 O O . ASP B 1 5 ? 0.586 -12.977 3.527 1 96.25 5 ASP B O 1
ATOM 718 N N . VAL B 1 6 ? -0.14 -12.742 1.395 1 96.31 6 VAL B N 1
ATOM 719 C CA . VAL B 1 6 ? 1.123 -12.148 0.975 1 96.31 6 VAL B CA 1
ATOM 720 C C . VAL B 1 6 ? 0.885 -10.719 0.49 1 96.31 6 VAL B C 1
ATOM 722 O O . VAL B 1 6 ? 0.088 -10.492 -0.422 1 96.31 6 VAL B O 1
ATOM 725 N N . HIS B 1 7 ? 1.526 -9.766 1.125 1 97.38 7 HIS B N 1
ATOM 726 C CA . HIS B 1 7 ? 1.436 -8.367 0.728 1 97.38 7 HIS B CA 1
ATOM 727 C C . HIS B 1 7 ? 2.688 -7.926 -0.023 1 97.38 7 HIS B C 1
ATOM 729 O O . HIS B 1 7 ? 3.801 -8.039 0.498 1 97.38 7 HIS B O 1
ATOM 735 N N . VAL B 1 8 ? 2.42 -7.438 -1.23 1 97.75 8 VAL B N 1
ATOM 736 C CA . VAL B 1 8 ? 3.502 -6.887 -2.043 1 97.75 8 VAL B CA 1
ATOM 737 C C . VAL B 1 8 ? 3.383 -5.367 -2.102 1 97.75 8 VAL B C 1
ATOM 739 O O . VAL B 1 8 ? 2.406 -4.832 -2.631 1 97.75 8 VAL B O 1
ATOM 742 N N . THR B 1 9 ? 4.375 -4.719 -1.555 1 98.12 9 THR B N 1
ATOM 743 C CA . THR B 1 9 ? 4.426 -3.262 -1.594 1 98.12 9 THR B CA 1
ATOM 744 C C . THR B 1 9 ? 5.422 -2.783 -2.646 1 98.12 9 THR B C 1
ATOM 746 O O . THR B 1 9 ? 6.574 -3.219 -2.658 1 98.12 9 THR B O 1
ATOM 749 N N . ILE B 1 10 ? 4.887 -1.948 -3.475 1 97.81 10 ILE B N 1
ATOM 750 C CA . ILE B 1 10 ? 5.695 -1.429 -4.57 1 97.81 10 ILE B CA 1
ATOM 751 C C . ILE B 1 10 ? 5.793 0.092 -4.465 1 97.81 10 ILE B C 1
ATOM 753 O O . ILE B 1 10 ? 4.777 0.79 -4.523 1 97.81 10 ILE B O 1
ATOM 757 N N . GLU B 1 11 ? 6.957 0.635 -4.316 1 97.31 11 GLU B N 1
ATOM 758 C CA . GLU B 1 11 ? 7.191 2.076 -4.277 1 97.31 11 GLU B CA 1
ATOM 759 C C . GLU B 1 11 ? 8.398 2.459 -5.129 1 97.31 11 GLU B C 1
ATOM 761 O O . GLU B 1 11 ? 9.18 1.597 -5.531 1 97.31 11 GLU B O 1
ATOM 766 N N . ASN B 1 12 ? 8.523 3.705 -5.387 1 97.38 12 ASN B N 1
ATOM 767 C CA . ASN B 1 12 ? 9.672 4.18 -6.152 1 97.38 12 ASN B CA 1
ATOM 768 C C . ASN B 1 12 ? 10.953 4.121 -5.328 1 97.38 12 ASN B C 1
ATOM 770 O O . ASN B 1 12 ? 10.945 4.438 -4.137 1 97.38 12 ASN B O 1
ATOM 774 N N . LYS B 1 13 ? 11.984 3.771 -6.02 1 96.38 13 LYS B N 1
ATOM 775 C CA . LYS B 1 13 ? 13.297 3.822 -5.387 1 96.38 13 LYS B CA 1
ATOM 776 C C . LYS B 1 13 ? 13.648 5.246 -4.969 1 96.38 13 LYS B C 1
ATOM 778 O O . LYS B 1 13 ? 13.109 6.211 -5.508 1 96.38 13 LYS B O 1
ATOM 783 N N . PRO B 1 14 ? 14.539 5.25 -3.941 1 92.5 14 PRO B N 1
ATOM 784 C CA . PRO B 1 14 ? 15.016 6.59 -3.588 1 92.5 14 PRO B CA 1
ATOM 785 C C . PRO B 1 14 ? 15.602 7.344 -4.777 1 92.5 14 PRO B C 1
ATOM 787 O O . PRO B 1 14 ? 16.344 6.762 -5.57 1 92.5 14 PRO B O 1
ATOM 790 N N . GLY B 1 15 ? 15.289 8.555 -4.938 1 92.5 15 GLY B N 1
ATOM 791 C CA . GLY B 1 15 ? 15.82 9.359 -6.027 1 92.5 15 GLY B CA 1
ATOM 792 C C . GLY B 1 15 ? 14.891 9.43 -7.227 1 92.5 15 GLY B C 1
ATOM 793 O O . GLY B 1 15 ? 15.086 10.258 -8.117 1 92.5 15 GLY B O 1
ATOM 794 N N . ILE B 1 16 ? 14.023 8.445 -7.355 1 94.94 16 ILE B N 1
ATOM 795 C CA . ILE B 1 16 ? 13.031 8.469 -8.422 1 94.94 16 ILE B CA 1
ATOM 796 C C . ILE B 1 16 ? 11.875 9.391 -8.031 1 94.94 16 ILE B C 1
ATOM 798 O O . ILE B 1 16 ? 11.414 9.367 -6.887 1 94.94 16 ILE B O 1
ATOM 802 N N . SER B 1 17 ? 11.484 10.203 -8.93 1 93.44 17 SER B N 1
ATOM 803 C CA . SER B 1 17 ? 10.438 11.18 -8.664 1 93.44 17 SER B CA 1
ATOM 804 C C . SER B 1 17 ? 9.141 10.5 -8.227 1 93.44 17 SER B C 1
ATOM 806 O O . SER B 1 17 ? 8.812 9.414 -8.711 1 93.44 17 SER B O 1
ATOM 808 N N . ASP B 1 18 ? 8.367 11.094 -7.273 1 96.69 18 ASP B N 1
ATOM 809 C CA . ASP B 1 18 ? 7.043 10.703 -6.801 1 96.69 18 ASP B CA 1
ATOM 810 C C . ASP B 1 18 ? 6.074 11.883 -6.852 1 96.69 18 ASP B C 1
ATOM 812 O O . ASP B 1 18 ? 5.77 12.492 -5.82 1 96.69 18 ASP B O 1
ATOM 816 N N . PRO B 1 19 ? 5.637 12.094 -8.094 1 95.38 19 PRO B N 1
ATOM 817 C CA . PRO B 1 19 ? 4.793 13.273 -8.289 1 95.38 19 PRO B CA 1
ATOM 818 C C . PRO B 1 19 ? 3.547 13.266 -7.406 1 95.38 19 PRO B C 1
ATOM 820 O O . PRO B 1 19 ? 3.139 14.305 -6.891 1 95.38 19 PRO B O 1
ATOM 823 N N . GLU B 1 20 ? 2.975 12.133 -7.23 1 94.25 20 GLU B N 1
ATOM 824 C CA . GLU B 1 20 ? 1.779 12.039 -6.398 1 94.25 20 GLU B CA 1
ATOM 825 C C . GLU B 1 20 ? 2.078 12.43 -4.953 1 94.25 20 GLU B C 1
ATOM 827 O O . GLU B 1 20 ? 1.393 13.281 -4.379 1 94.25 20 GLU B O 1
ATOM 832 N N . GLY B 1 21 ? 3.131 11.797 -4.398 1 94.75 21 GLY B N 1
ATOM 833 C CA . GLY B 1 21 ? 3.547 12.148 -3.049 1 94.75 21 GLY B CA 1
ATOM 834 C C . GLY B 1 21 ? 3.896 13.617 -2.895 1 94.75 21 GLY B C 1
ATOM 835 O O . GLY B 1 21 ? 3.512 14.25 -1.91 1 94.75 21 GLY B O 1
ATOM 836 N N . ASP B 1 22 ? 4.523 14.109 -3.92 1 93.44 22 ASP B N 1
ATOM 837 C CA . ASP B 1 22 ? 4.922 15.508 -3.898 1 93.44 22 ASP B CA 1
ATOM 838 C C . ASP B 1 22 ? 3.703 16.422 -3.908 1 93.44 22 ASP B C 1
ATOM 840 O O . ASP B 1 22 ? 3.676 17.438 -3.205 1 93.44 22 ASP B O 1
ATOM 844 N N . THR B 1 23 ? 2.789 16.156 -4.695 1 93.69 23 THR B N 1
ATOM 845 C CA . THR B 1 23 ? 1.573 16.953 -4.785 1 93.69 23 THR B CA 1
ATOM 846 C C . THR B 1 23 ? 0.839 16.969 -3.449 1 93.69 23 THR B C 1
ATOM 848 O O . THR B 1 23 ? 0.41 18.031 -2.988 1 93.69 23 THR B O 1
ATOM 851 N N . ILE B 1 24 ? 0.722 15.805 -2.822 1 91.31 24 ILE B N 1
ATOM 852 C CA . ILE B 1 24 ? 0.046 15.719 -1.532 1 91.31 24 ILE B CA 1
ATOM 853 C C . ILE B 1 24 ? 0.794 16.562 -0.503 1 91.31 24 ILE B C 1
ATOM 855 O O . ILE B 1 24 ? 0.179 17.312 0.26 1 91.31 24 ILE B O 1
ATOM 859 N N . LEU B 1 25 ? 2.102 16.453 -0.542 1 90.44 25 LEU B N 1
ATOM 860 C CA . LEU B 1 25 ? 2.926 17.219 0.382 1 90.44 25 LEU B CA 1
ATOM 861 C C . LEU B 1 25 ? 2.734 18.719 0.16 1 90.44 25 LEU B C 1
ATOM 863 O O . LEU B 1 25 ? 2.588 19.469 1.12 1 90.44 25 LEU B O 1
ATOM 867 N N . ASN B 1 26 ? 2.748 19.078 -1.091 1 89.88 26 ASN B N 1
ATOM 868 C CA . ASN B 1 26 ? 2.557 20.484 -1.43 1 89.88 26 ASN B CA 1
ATOM 869 C C . ASN B 1 26 ? 1.199 21 -0.958 1 89.88 26 ASN B C 1
ATOM 871 O O . ASN B 1 26 ? 1.09 22.125 -0.466 1 89.88 26 ASN B O 1
ATOM 875 N N . ASP B 1 27 ? 0.21 20.203 -1.149 1 87.62 27 ASP B N 1
ATOM 876 C CA . ASP B 1 27 ? -1.133 20.562 -0.705 1 87.62 27 ASP B CA 1
ATOM 877 C C . ASP B 1 27 ? -1.174 20.766 0.808 1 87.62 27 ASP B C 1
ATOM 879 O O . ASP B 1 27 ? -1.854 21.672 1.299 1 87.62 27 ASP B O 1
ATOM 883 N N . LEU B 1 28 ? -0.464 19.969 1.5 1 85.25 28 LEU B N 1
ATOM 884 C CA . LEU B 1 28 ? -0.393 20.062 2.953 1 85.25 28 LEU B CA 1
ATOM 885 C C . LEU B 1 28 ? 0.323 21.344 3.377 1 85.25 28 LEU B C 1
ATOM 887 O O . LEU B 1 28 ? -0.081 22 4.344 1 85.25 28 LEU B O 1
ATOM 891 N N . VAL B 1 29 ? 1.341 21.641 2.676 1 81.75 29 VAL B N 1
ATOM 892 C CA . VAL B 1 29 ? 2.107 22.844 2.957 1 81.75 29 VAL B CA 1
ATOM 893 C C . VAL B 1 29 ? 1.227 24.078 2.756 1 81.75 29 VAL B C 1
ATOM 895 O O . VAL B 1 29 ? 1.218 24.984 3.59 1 81.75 29 VAL B O 1
ATOM 898 N N . LEU B 1 30 ? 0.47 24.047 1.732 1 80.81 30 LEU B N 1
ATOM 899 C CA . LEU B 1 30 ? -0.406 25.156 1.412 1 80.81 30 LEU B CA 1
ATOM 900 C C . LEU B 1 30 ? -1.485 25.328 2.477 1 80.81 30 LEU B C 1
ATOM 902 O O . LEU B 1 30 ? -1.907 26.453 2.768 1 80.81 30 LEU B O 1
ATOM 906 N N . LYS B 1 31 ? -1.872 24.25 3.09 1 78.69 31 LYS B N 1
ATOM 907 C CA . LYS B 1 31 ? -2.934 24.281 4.094 1 78.69 31 LYS B CA 1
ATOM 908 C C . LYS B 1 31 ? -2.379 24.641 5.469 1 78.69 31 LYS B C 1
ATOM 910 O O . LYS B 1 31 ? -3.143 24.875 6.406 1 78.69 31 LYS B O 1
ATOM 915 N N . GLY B 1 32 ? -1.165 24.734 5.633 1 71.25 32 GLY B N 1
ATOM 916 C CA . GLY B 1 32 ? -0.542 25.094 6.898 1 71.25 32 GLY B CA 1
ATOM 917 C C . GLY B 1 32 ? -0.4 23.922 7.848 1 71.25 32 GLY B C 1
ATOM 918 O O . GLY B 1 32 ? -0.164 24.109 9.047 1 71.25 32 GLY B O 1
ATOM 919 N N . THR B 1 33 ? -0.911 22.828 7.574 1 60.66 33 THR B N 1
ATOM 920 C CA . THR B 1 33 ? -0.867 21.625 8.406 1 60.66 33 THR B CA 1
ATOM 921 C C . THR B 1 33 ? 0.509 20.969 8.344 1 60.66 33 THR B C 1
ATOM 923 O O . THR B 1 33 ? 0.744 19.953 8.977 1 60.66 33 THR B O 1
ATOM 926 N N . GLN B 1 34 ? 1.388 21.531 7.57 1 59.62 34 GLN B N 1
ATOM 927 C CA . GLN B 1 34 ? 2.67 20.984 7.145 1 59.62 34 GLN B CA 1
ATOM 928 C C . GLN B 1 34 ? 3.645 20.891 8.312 1 59.62 34 GLN B C 1
ATOM 930 O O . GLN B 1 34 ? 4.566 20.078 8.289 1 59.62 34 GLN B O 1
ATOM 935 N N . LYS B 1 35 ? 3.43 21.547 9.406 1 71.38 35 LYS B N 1
ATOM 936 C CA . LYS B 1 35 ? 4.645 21.703 10.203 1 71.38 35 LYS B CA 1
ATOM 937 C C . LYS B 1 35 ? 5.086 20.359 10.781 1 71.38 35 LYS B C 1
ATOM 939 O O . LYS B 1 35 ? 6.227 20.219 11.234 1 71.38 35 LYS B O 1
ATOM 944 N N . THR B 1 36 ? 4.246 19.453 10.508 1 83.94 36 THR B N 1
ATOM 945 C CA . THR B 1 36 ? 4.688 18.281 11.234 1 83.94 36 THR B CA 1
ATOM 946 C C . THR B 1 36 ? 4.988 17.125 10.266 1 83.94 36 THR B C 1
ATOM 948 O O . THR B 1 36 ? 5.676 16.172 10.625 1 83.94 36 THR B O 1
ATOM 951 N N . VAL B 1 37 ? 4.586 17.297 8.883 1 88.81 37 VAL B N 1
ATOM 952 C CA . VAL B 1 37 ? 4.848 16.25 7.914 1 88.81 37 VAL B CA 1
ATOM 953 C C . VAL B 1 37 ? 6.02 16.641 7.016 1 88.81 37 VAL B C 1
ATOM 955 O O . VAL B 1 37 ? 6.004 17.719 6.414 1 88.81 37 VAL B O 1
ATOM 958 N N . SER B 1 38 ? 6.98 15.844 6.938 1 86.88 38 SER B N 1
ATOM 959 C CA . SER B 1 38 ? 8.18 16.203 6.195 1 86.88 38 SER B CA 1
ATOM 960 C C . SER B 1 38 ? 8.281 15.43 4.891 1 86.88 38 SER B C 1
ATOM 962 O O . SER B 1 38 ? 8.961 15.867 3.953 1 86.88 38 SER B O 1
ATOM 964 N N . LYS B 1 39 ? 7.723 14.297 4.824 1 88.62 39 LYS B N 1
ATOM 965 C CA . LYS B 1 39 ? 7.855 13.453 3.641 1 88.62 39 LYS B CA 1
ATOM 966 C C . LYS B 1 39 ? 6.605 12.594 3.434 1 88.62 39 LYS B C 1
ATOM 968 O O . LYS B 1 39 ? 6.035 12.078 4.395 1 88.62 39 LYS B O 1
ATOM 973 N N . ILE B 1 40 ? 6.242 12.531 2.164 1 93.31 40 ILE B N 1
ATOM 974 C CA . ILE B 1 40 ? 5.164 11.617 1.795 1 93.31 40 ILE B CA 1
ATOM 975 C C . ILE B 1 40 ? 5.59 10.773 0.596 1 93.31 40 ILE B C 1
ATOM 977 O O . ILE B 1 40 ? 6.098 11.305 -0.396 1 93.31 40 ILE B O 1
ATOM 981 N N . LYS B 1 41 ? 5.508 9.539 0.749 1 95.44 41 LYS B N 1
ATOM 982 C CA . LYS B 1 41 ? 5.738 8.602 -0.347 1 95.44 41 LYS B CA 1
ATOM 983 C C . LYS B 1 41 ? 4.48 7.805 -0.665 1 95.44 41 LYS B C 1
ATOM 985 O O . LYS B 1 41 ? 3.676 7.523 0.227 1 95.44 41 LYS B O 1
ATOM 990 N N . THR B 1 42 ? 4.344 7.539 -1.832 1 97.44 42 THR B N 1
ATOM 991 C CA . THR B 1 42 ? 3.217 6.715 -2.25 1 97.44 42 THR B CA 1
ATOM 992 C C . THR B 1 42 ? 3.688 5.324 -2.666 1 97.44 42 THR B C 1
ATOM 994 O O . THR B 1 42 ? 4.82 5.156 -3.117 1 97.44 42 THR B O 1
ATOM 997 N N . ALA B 1 43 ? 2.855 4.34 -2.471 1 97.56 43 ALA B N 1
ATOM 998 C CA . ALA B 1 43 ? 3.143 2.967 -2.873 1 97.56 43 ALA B CA 1
ATOM 999 C C . ALA B 1 43 ? 1.872 2.248 -3.318 1 97.56 43 ALA B C 1
ATOM 1001 O O . ALA B 1 43 ? 0.764 2.652 -2.957 1 97.56 43 ALA B O 1
ATOM 1002 N N . LYS B 1 44 ? 2.092 1.327 -4.148 1 96.94 44 LYS B N 1
ATOM 1003 C CA . LYS B 1 44 ? 1.034 0.381 -4.492 1 96.94 44 LYS B CA 1
ATOM 1004 C C . LYS B 1 44 ? 1.181 -0.917 -3.705 1 96.94 44 LYS B C 1
ATOM 1006 O O . LYS B 1 44 ? 2.289 -1.434 -3.549 1 96.94 44 LYS B O 1
ATOM 1011 N N . MET B 1 45 ? 0.017 -1.407 -3.254 1 98 45 MET B N 1
ATOM 1012 C CA . MET B 1 45 ? 0.041 -2.676 -2.531 1 98 45 MET B CA 1
ATOM 1013 C C . MET B 1 45 ? -0.855 -3.707 -3.211 1 98 45 MET B C 1
ATOM 1015 O O . MET B 1 45 ? -1.969 -3.387 -3.629 1 98 45 MET B O 1
ATOM 1019 N N . LEU B 1 46 ? -0.336 -4.812 -3.352 1 96.94 46 LEU B N 1
ATOM 1020 C CA . LEU B 1 46 ? -1.096 -5.973 -3.805 1 96.94 46 LEU B CA 1
ATOM 1021 C C . LEU B 1 46 ? -1.181 -7.031 -2.707 1 96.94 46 LEU B C 1
ATOM 1023 O O . LEU B 1 46 ? -0.158 -7.441 -2.156 1 96.94 46 LEU B O 1
ATOM 1027 N N . LYS B 1 47 ? -2.338 -7.453 -2.455 1 96.38 47 LYS B N 1
ATOM 1028 C CA . LYS B 1 47 ? -2.568 -8.469 -1.429 1 96.38 47 LYS B CA 1
ATOM 1029 C C . LYS B 1 47 ? -3.047 -9.781 -2.047 1 96.38 47 LYS B C 1
ATOM 1031 O O . LYS B 1 47 ? -4.137 -9.836 -2.619 1 96.38 47 LYS B O 1
ATOM 1036 N N . PH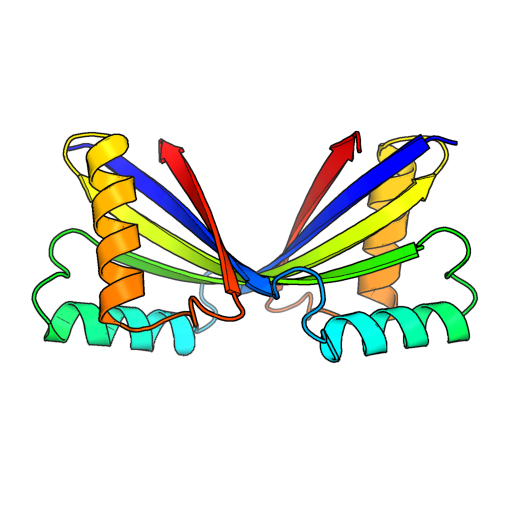E B 1 48 ? -2.254 -10.766 -1.88 1 94.56 48 PHE B N 1
ATOM 1037 C CA . PHE B 1 48 ? -2.553 -12.086 -2.418 1 94.56 48 PHE B CA 1
ATOM 1038 C C . PHE B 1 48 ? -3.002 -13.031 -1.311 1 94.56 48 PHE B C 1
ATOM 1040 O O . PHE B 1 48 ? -2.439 -13.023 -0.213 1 94.56 48 PHE B O 1
ATOM 1047 N N . THR B 1 49 ? -3.982 -13.789 -1.568 1 93.88 49 THR B N 1
ATOM 1048 C CA . THR B 1 49 ? -4.277 -14.992 -0.799 1 93.88 49 THR B CA 1
ATOM 1049 C C . THR B 1 49 ? -3.85 -16.234 -1.566 1 93.88 49 THR B C 1
ATOM 1051 O O . THR B 1 49 ? -4.332 -16.484 -2.672 1 93.88 49 THR B O 1
ATOM 1054 N N . ILE B 1 50 ? -2.924 -17 -0.898 1 93.25 50 ILE B N 1
ATOM 1055 C CA . ILE B 1 50 ? -2.33 -18.109 -1.636 1 93.25 50 ILE B CA 1
ATOM 1056 C C . ILE B 1 50 ? -2.279 -19.344 -0.746 1 93.25 50 ILE B C 1
ATOM 1058 O O . ILE B 1 50 ? -2.068 -19.234 0.464 1 93.25 50 ILE B O 1
ATOM 1062 N N . LYS B 1 51 ? -2.475 -20.484 -1.401 1 93 51 LYS B N 1
ATOM 1063 C CA . LYS B 1 51 ? -2.348 -21.781 -0.734 1 93 51 LYS B CA 1
ATOM 1064 C C . LYS B 1 51 ? -1.046 -22.469 -1.122 1 93 51 LYS B C 1
ATOM 1066 O O . LYS B 1 51 ? -0.843 -22.812 -2.289 1 93 51 LYS B O 1
ATOM 1071 N N . GLU B 1 52 ? -0.114 -22.578 -0.135 1 93.44 52 GLU B N 1
ATOM 1072 C CA . GLU B 1 52 ? 1.188 -23.188 -0.381 1 93.44 52 GLU B CA 1
ATOM 1073 C C . GLU B 1 52 ? 1.64 -24.031 0.814 1 93.44 52 GLU B C 1
ATOM 1075 O O . GLU B 1 52 ? 0.974 -24.047 1.852 1 93.44 52 GLU B O 1
ATOM 1080 N N . LYS B 1 53 ? 2.711 -24.734 0.641 1 93.88 53 LYS B N 1
ATOM 1081 C CA . LYS B 1 53 ? 3.174 -25.688 1.651 1 93.88 53 LYS B CA 1
ATOM 1082 C C . LYS B 1 53 ? 3.795 -24.953 2.84 1 93.88 53 LYS B C 1
ATOM 1084 O O . LYS B 1 53 ? 3.748 -25.453 3.969 1 93.88 53 LYS B O 1
ATOM 1089 N N . ASP B 1 54 ? 4.469 -23.828 2.594 1 94.75 54 ASP B N 1
ATOM 1090 C CA . ASP B 1 54 ? 5.098 -23.078 3.666 1 94.75 54 ASP B CA 1
ATOM 1091 C C . ASP B 1 54 ? 5.25 -21.609 3.279 1 94.75 54 ASP B C 1
ATOM 1093 O O . ASP B 1 54 ? 4.961 -21.219 2.143 1 94.75 54 ASP B O 1
ATOM 1097 N N . LYS B 1 55 ? 5.637 -20.828 4.254 1 95.19 55 LYS B N 1
ATOM 1098 C CA . LYS B 1 55 ? 5.75 -19.375 4.07 1 95.19 55 LYS B CA 1
ATOM 1099 C C . LYS B 1 55 ? 6.773 -19.047 2.99 1 95.19 55 LYS B C 1
ATOM 1101 O O . LYS B 1 55 ? 6.555 -18.125 2.189 1 95.19 55 LYS B O 1
ATOM 1106 N N . LYS B 1 56 ? 7.828 -19.766 3.014 1 95.81 56 LYS B N 1
ATOM 1107 C CA . LYS B 1 56 ? 8.906 -19.516 2.061 1 95.81 56 LYS B CA 1
ATOM 1108 C C . LYS B 1 56 ? 8.438 -19.75 0.627 1 95.81 56 LYS B C 1
ATOM 1110 O O . LYS B 1 56 ? 8.719 -18.938 -0.264 1 95.81 56 LYS B O 1
ATOM 1115 N N . THR B 1 57 ? 7.75 -20.812 0.384 1 94.38 57 THR B N 1
ATOM 1116 C CA . THR B 1 57 ? 7.23 -21.125 -0.939 1 94.38 57 THR B CA 1
ATOM 1117 C C . THR B 1 57 ? 6.188 -20.109 -1.378 1 94.38 57 THR B C 1
ATOM 1119 O O . THR B 1 57 ? 6.152 -19.703 -2.545 1 94.38 57 THR B O 1
ATOM 1122 N N . ALA B 1 58 ? 5.324 -19.641 -0.412 1 94.44 58 ALA B N 1
ATOM 1123 C CA . ALA B 1 58 ? 4.324 -18.625 -0.707 1 94.44 58 ALA B CA 1
ATOM 1124 C C . ALA B 1 58 ? 4.977 -17.328 -1.191 1 94.44 58 ALA B C 1
ATOM 1126 O O . ALA B 1 58 ? 4.555 -16.75 -2.193 1 94.44 58 ALA B O 1
ATOM 1127 N N . GLN B 1 59 ? 6.004 -16.922 -0.488 1 95.44 59 GLN B N 1
ATOM 1128 C CA . GLN B 1 59 ? 6.738 -15.703 -0.838 1 95.44 59 GLN B CA 1
ATOM 1129 C C . GLN B 1 59 ? 7.355 -15.82 -2.229 1 95.44 59 GLN B C 1
ATOM 1131 O O . GLN B 1 59 ? 7.234 -14.906 -3.045 1 95.44 59 GLN B O 1
ATOM 1136 N N . SER B 1 60 ? 8.023 -16.984 -2.453 1 94.69 60 SER B N 1
ATOM 1137 C CA . SER B 1 60 ? 8.703 -17.188 -3.727 1 94.69 60 SER B CA 1
ATOM 1138 C C . SER B 1 60 ? 7.711 -17.203 -4.887 1 94.69 60 SER B C 1
ATOM 1140 O O . SER B 1 60 ? 7.98 -16.625 -5.941 1 94.69 60 SER B O 1
ATOM 1142 N N . LYS B 1 61 ? 6.629 -17.828 -4.684 1 92.19 61 LYS B N 1
ATOM 1143 C CA . LYS B 1 61 ? 5.617 -17.922 -5.73 1 92.19 61 LYS B CA 1
ATOM 1144 C C . LYS B 1 61 ? 5.066 -16.547 -6.086 1 92.19 61 LYS B C 1
ATOM 1146 O O . LYS B 1 61 ? 4.926 -16.219 -7.262 1 92.19 61 LYS B O 1
ATOM 1151 N N . VAL B 1 62 ? 4.715 -15.766 -5.098 1 94 62 VAL B N 1
ATOM 1152 C CA . VAL B 1 62 ? 4.172 -14.43 -5.332 1 94 62 VAL B CA 1
ATOM 1153 C C . VAL B 1 62 ? 5.215 -13.562 -6.035 1 94 62 VAL B C 1
ATOM 1155 O O . VAL B 1 62 ? 4.883 -12.797 -6.941 1 94 62 VAL B O 1
ATOM 1158 N N . GLN B 1 63 ? 6.438 -13.68 -5.621 1 94.25 63 GLN B N 1
ATOM 1159 C CA . GLN B 1 63 ? 7.508 -12.953 -6.297 1 94.25 63 GLN B CA 1
ATOM 1160 C C . GLN B 1 63 ? 7.578 -13.336 -7.773 1 94.25 63 GLN B C 1
ATOM 1162 O O . GLN B 1 63 ? 7.707 -12.461 -8.633 1 94.25 63 GLN B O 1
ATOM 1167 N N . GLU B 1 64 ? 7.523 -14.594 -8.016 1 91.88 64 GLU B N 1
ATOM 1168 C CA . GLU B 1 64 ? 7.551 -15.086 -9.391 1 91.88 64 GLU B CA 1
ATOM 1169 C C . GLU B 1 64 ? 6.387 -14.523 -10.203 1 91.88 64 GLU B C 1
ATOM 1171 O O . GLU B 1 64 ? 6.559 -14.125 -11.352 1 91.88 64 GLU B O 1
ATOM 1176 N N . ILE B 1 65 ? 5.281 -14.539 -9.562 1 90.44 65 ILE B N 1
ATOM 1177 C CA . ILE B 1 65 ? 4.074 -14.039 -10.211 1 90.44 65 ILE B CA 1
ATOM 1178 C C . ILE B 1 65 ? 4.266 -12.57 -10.578 1 90.44 65 ILE B C 1
ATOM 1180 O O . ILE B 1 65 ? 3.996 -12.172 -11.719 1 90.44 65 ILE B O 1
ATOM 1184 N N . CYS B 1 66 ? 4.719 -11.766 -9.688 1 93.31 66 CYS B N 1
ATOM 1185 C CA . CYS B 1 66 ? 4.914 -10.344 -9.922 1 93.31 66 CYS B CA 1
ATOM 1186 C C . CYS B 1 66 ? 5.922 -10.109 -11.039 1 93.31 66 CYS B C 1
ATOM 1188 O O . CYS B 1 66 ? 5.75 -9.203 -11.859 1 93.31 66 CYS B O 1
ATOM 1190 N N . ASP B 1 67 ? 6.945 -10.969 -11.07 1 92.19 67 ASP B N 1
ATOM 1191 C CA . ASP B 1 67 ? 7.961 -10.867 -12.109 1 92.19 67 ASP B CA 1
ATOM 1192 C C . ASP B 1 67 ? 7.387 -11.227 -13.477 1 92.19 67 ASP B C 1
ATOM 1194 O O . ASP B 1 67 ? 7.625 -10.523 -14.461 1 92.19 67 ASP B O 1
ATOM 1198 N N . GLU B 1 68 ? 6.66 -12.219 -13.5 1 89.62 68 GLU B N 1
ATOM 1199 C CA . GLU B 1 68 ? 6.094 -12.711 -14.75 1 89.62 68 GLU B CA 1
ATOM 1200 C C . GLU B 1 68 ? 5.094 -11.719 -15.336 1 89.62 68 GLU B C 1
ATOM 1202 O O . GLU B 1 68 ? 5.047 -11.523 -16.547 1 89.62 68 GLU B O 1
ATOM 1207 N N . LEU B 1 69 ? 4.352 -11.188 -14.469 1 90.44 69 LEU B N 1
ATOM 1208 C CA . LEU B 1 69 ? 3.312 -10.266 -14.922 1 90.44 69 LEU B CA 1
ATOM 1209 C C . LEU B 1 69 ? 3.867 -8.852 -15.078 1 90.44 69 LEU B C 1
ATOM 1211 O O . LEU B 1 69 ? 3.156 -7.949 -15.523 1 90.44 69 LEU B O 1
ATOM 1215 N N . ARG B 1 70 ? 5.137 -8.727 -14.695 1 92.88 70 ARG B N 1
ATOM 1216 C CA . ARG B 1 70 ? 5.801 -7.426 -14.797 1 92.88 70 ARG B CA 1
ATOM 1217 C C . ARG B 1 70 ? 4.984 -6.34 -14.109 1 92.88 70 ARG B C 1
ATOM 1219 O O . ARG B 1 70 ? 4.73 -5.281 -14.695 1 92.88 70 ARG B O 1
ATOM 1226 N N . ILE B 1 71 ? 4.582 -6.688 -12.906 1 93 71 ILE B N 1
ATOM 1227 C CA . ILE B 1 71 ? 3.715 -5.805 -12.133 1 93 71 ILE B CA 1
ATOM 1228 C C . ILE B 1 71 ? 4.48 -4.547 -11.734 1 93 71 ILE B C 1
ATOM 1230 O O . ILE B 1 71 ? 3.883 -3.498 -11.484 1 93 71 ILE B O 1
ATOM 1234 N N . TYR B 1 72 ? 5.781 -4.664 -11.602 1 95.25 72 TYR B N 1
ATOM 1235 C CA . TYR B 1 72 ? 6.633 -3.539 -11.234 1 95.25 72 TYR B CA 1
ATOM 1236 C C . TYR B 1 72 ? 7.855 -3.461 -12.148 1 95.25 72 TYR B C 1
ATOM 1238 O O . TYR B 1 72 ? 8.141 -4.398 -12.891 1 95.25 72 TYR B O 1
ATOM 1246 N N . ASN B 1 73 ? 8.531 -2.312 -12.109 1 96.12 73 ASN B N 1
ATOM 12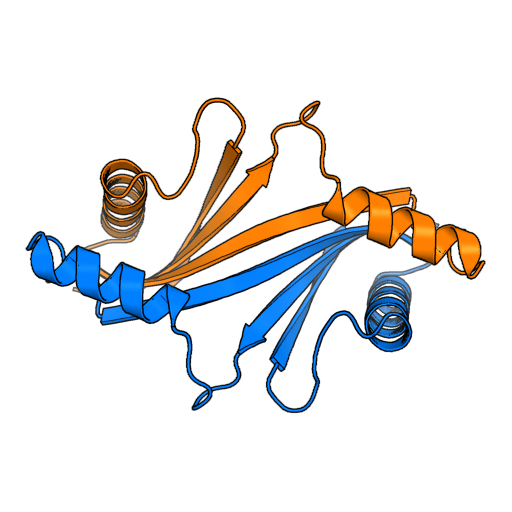47 C CA . ASN B 1 73 ? 9.773 -2.098 -12.844 1 96.12 73 ASN B CA 1
ATOM 1248 C C . ASN B 1 73 ? 10.984 -2.156 -11.914 1 96.12 73 ASN B C 1
ATOM 1250 O O . ASN B 1 73 ? 11.227 -1.231 -11.141 1 96.12 73 ASN B O 1
ATOM 1254 N N . PRO B 1 74 ? 11.766 -3.217 -12.078 1 94.56 74 PRO B N 1
ATOM 1255 C CA . PRO B 1 74 ? 12.883 -3.422 -11.156 1 94.56 74 PRO B CA 1
ATOM 1256 C C . PRO B 1 74 ? 13.891 -2.27 -11.18 1 94.56 74 PRO B C 1
ATOM 1258 O O . PRO B 1 74 ? 14.625 -2.072 -10.211 1 94.56 74 PRO B O 1
ATOM 1261 N N . MET B 1 75 ? 13.844 -1.539 -12.219 1 95.25 75 MET B N 1
ATOM 1262 C CA . MET B 1 75 ? 14.82 -0.46 -12.336 1 95.25 75 MET B CA 1
ATOM 1263 C C . MET B 1 75 ? 14.422 0.728 -11.461 1 95.25 75 MET B C 1
ATOM 1265 O O . MET B 1 75 ? 15.281 1.438 -10.945 1 95.25 75 MET B O 1
ATOM 1269 N N . VAL B 1 76 ? 13.242 0.92 -11.266 1 96.19 76 VAL B N 1
ATOM 1270 C CA . VAL B 1 76 ? 12.836 2.15 -10.594 1 96.19 76 VAL B CA 1
ATOM 1271 C C . VAL B 1 76 ? 12 1.814 -9.359 1 96.19 76 VAL B C 1
ATOM 1273 O O . VAL B 1 76 ? 11.742 2.682 -8.523 1 96.19 76 VAL B O 1
ATOM 1276 N N . SER B 1 77 ? 11.633 0.522 -9.172 1 97.62 77 SER B N 1
ATOM 1277 C CA . SER B 1 77 ? 10.703 0.147 -8.109 1 97.62 77 SER B CA 1
ATOM 1278 C C . SER B 1 77 ? 11.43 -0.549 -6.961 1 97.62 77 SER B C 1
ATOM 1280 O O . SER B 1 77 ? 12.305 -1.388 -7.188 1 97.62 77 SER B O 1
ATOM 1282 N N . LYS B 1 78 ? 11.102 -0.138 -5.777 1 97 78 LYS B N 1
ATOM 1283 C CA . LYS B 1 78 ? 11.445 -0.883 -4.566 1 97 78 LYS B CA 1
ATOM 1284 C C . LYS B 1 78 ? 10.289 -1.78 -4.129 1 97 78 LYS B C 1
ATOM 1286 O O . LYS B 1 78 ? 9.18 -1.299 -3.889 1 97 78 LYS B O 1
ATOM 1291 N N . VAL B 1 79 ? 10.586 -3.086 -3.973 1 97.38 79 VAL B N 1
ATOM 1292 C CA . VAL B 1 79 ? 9.516 -4.043 -3.699 1 97.38 79 VAL B CA 1
ATOM 1293 C C . VAL B 1 79 ? 9.75 -4.699 -2.338 1 97.38 79 VAL B C 1
ATOM 1295 O O . VAL B 1 79 ? 10.867 -5.117 -2.025 1 97.38 79 VAL B O 1
ATOM 1298 N N . THR B 1 80 ? 8.773 -4.734 -1.555 1 97 80 THR B N 1
ATOM 1299 C CA . THR B 1 80 ? 8.773 -5.445 -0.281 1 97 80 THR B CA 1
ATOM 1300 C C . THR B 1 80 ? 7.664 -6.492 -0.245 1 97 80 THR B C 1
ATOM 1302 O O . THR B 1 80 ? 6.523 -6.207 -0.618 1 97 80 THR B O 1
ATOM 1305 N N . ILE B 1 81 ? 8.031 -7.695 0.202 1 97.19 81 ILE B N 1
ATOM 1306 C CA . ILE B 1 81 ? 7.066 -8.789 0.271 1 97.19 81 ILE B CA 1
ATOM 1307 C C . ILE B 1 81 ? 6.93 -9.266 1.716 1 97.19 81 ILE B C 1
ATOM 1309 O O . ILE B 1 81 ? 7.914 -9.648 2.346 1 97.19 81 ILE B O 1
ATOM 1313 N N . ASP B 1 82 ? 5.754 -9.18 2.225 1 96.94 82 ASP B N 1
ATOM 1314 C CA . ASP B 1 82 ? 5.441 -9.648 3.57 1 96.94 82 ASP B CA 1
ATOM 1315 C C . ASP B 1 82 ? 4.457 -10.82 3.529 1 96.94 82 ASP B C 1
ATOM 1317 O O . ASP B 1 82 ? 3.447 -10.758 2.826 1 96.94 82 ASP B O 1
ATOM 1321 N N . VAL B 1 83 ? 4.793 -11.812 4.297 1 97.06 83 VAL B N 1
ATOM 1322 C CA . VAL B 1 83 ? 3.939 -13 4.324 1 97.06 83 VAL B CA 1
ATOM 1323 C C . VAL B 1 83 ? 3.311 -13.148 5.707 1 97.06 83 VAL B C 1
ATOM 1325 O O . VAL B 1 83 ? 3.998 -13.031 6.723 1 97.06 83 VAL B O 1
ATOM 1328 N N . PHE B 1 84 ? 2.053 -13.352 5.688 1 95.75 84 PHE B N 1
ATOM 1329 C CA . PHE B 1 84 ? 1.306 -13.516 6.93 1 95.75 84 PHE B CA 1
ATOM 1330 C C . PHE B 1 84 ? 0.563 -14.844 6.938 1 95.75 84 PHE B C 1
ATOM 1332 O O . PHE B 1 84 ? 0.153 -15.344 5.887 1 95.75 84 PHE B O 1
ATOM 1339 N N . ASP B 1 85 ? 0.44 -15.359 8.164 1 89.81 85 ASP B N 1
ATOM 1340 C CA . ASP B 1 85 ? -0.426 -16.516 8.312 1 89.81 85 ASP B CA 1
ATOM 1341 C C . ASP B 1 85 ? -1.897 -16.109 8.32 1 89.81 85 ASP B C 1
ATOM 1343 O O . ASP B 1 85 ? -2.26 -15.078 8.875 1 89.81 85 ASP B O 1
ATOM 1347 N N . SER B 1 86 ? -2.619 -16.578 7.316 1 76.31 86 SER B N 1
ATOM 1348 C CA . SER B 1 86 ? -4.039 -16.25 7.289 1 76.31 86 SER B CA 1
ATOM 1349 C C . SER B 1 86 ? -4.777 -16.875 8.469 1 76.31 86 SER B C 1
ATOM 1351 O O . SER B 1 86 ? -4.41 -17.953 8.938 1 76.31 86 SER B O 1
#

pLDDT: mean 91.99, std 7.38, range [59.62, 98.19]

Sec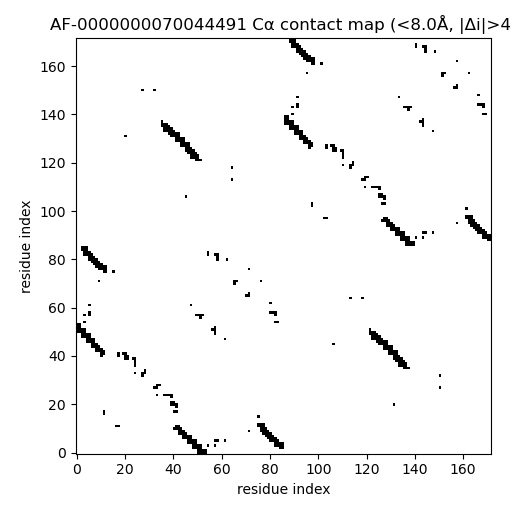ondary structure (DSSP, 8-state):
-EEEEEEEEEEEPTTS--HHHHHHHHHHHHHT-GGGEEEEEEEEEEEEEEEESSHHHHHHHHHHHHHHTT-S-TTTEEEEEEEEE-/-EEEEEEEEEEEPTTS--HHHHHHHHHHHHHT-GGGEEEEEEEEEEEEEEEESSHHHHHHHHHHHHHHTT-S-TTTEEEEEEEEE-

Radius of gyration: 17.27 Å; Cα contacts (8 Å, |Δi|>4): 326; chains: 2; bounding box: 34×52×39 Å

Sequence (172 aa):
MAIYDVHVTIENKPGISDPEGDTILNDLVLKGTQKTVSKIKTAKMLKFTIKEKDKKTAQSKVQEICDELRIYNPMVSKVTIDVFDSMAIYDVHVTIENKPGISDPEGDTILNDLVLKGTQKTVSKIKTAKMLKFTIKEKDKKTAQSKVQEICDELRIYNPMVSKVTIDVFDS